Protein AF-A0A8X6L015-F1 (afdb_monomer_lite)

Organism: Trichonephila clavata (NCBI:txid2740835)

pLDDT: mean 86.31, std 12.32, range [32.81, 95.88]

Radius of gyration: 13.44 Å; chains: 1; bounding box: 29×34×30 Å

Structure (mmCIF, N/CA/C/O backbone):
data_AF-A0A8X6L015-F1
#
_entry.id   AF-A0A8X6L015-F1
#
loop_
_atom_site.group_PDB
_atom_site.id
_atom_site.type_symbol
_atom_site.label_atom_id
_atom_site.label_alt_id
_atom_site.label_comp_id
_atom_site.label_asym_id
_atom_site.label_entity_id
_atom_site.label_seq_id
_atom_site.pdbx_PDB_ins_code
_atom_site.Cartn_x
_atom_site.Cartn_y
_atom_site.Cartn_z
_atom_site.occupancy
_atom_site.B_iso_or_equiv
_atom_site.auth_seq_id
_atom_site.auth_comp_id
_atom_site.auth_asym_id
_atom_site.auth_atom_id
_atom_site.pdbx_PDB_model_num
ATOM 1 N N . MET A 1 1 ? -14.374 -16.212 -9.289 1.00 55.59 1 MET A N 1
ATOM 2 C CA . MET A 1 1 ? -13.109 -15.937 -10.017 1.00 55.59 1 MET A CA 1
ATOM 3 C C . MET A 1 1 ? -12.084 -17.005 -9.671 1.00 55.59 1 MET A C 1
ATOM 5 O O . MET A 1 1 ? -11.852 -17.232 -8.488 1.00 55.59 1 MET A O 1
ATOM 9 N N . SER A 1 2 ? -11.477 -17.649 -10.671 1.00 72.69 2 SER A N 1
ATOM 10 C CA . SER A 1 2 ? -10.391 -18.616 -10.455 1.00 72.69 2 SER A CA 1
ATOM 11 C C . SER A 1 2 ? -9.104 -17.920 -9.985 1.00 72.69 2 SER A C 1
ATOM 13 O O . SER A 1 2 ? -8.918 -16.716 -10.191 1.00 72.69 2 SER A O 1
ATOM 15 N N . ALA A 1 3 ? -8.198 -18.670 -9.349 1.00 70.69 3 ALA A N 1
ATOM 16 C CA . ALA A 1 3 ? -6.912 -18.144 -8.886 1.00 70.69 3 ALA A CA 1
ATOM 17 C C . ALA A 1 3 ? -6.068 -17.557 -10.036 1.00 70.69 3 ALA A C 1
ATOM 19 O O . ALA A 1 3 ? -5.516 -16.468 -9.881 1.00 70.69 3 ALA A O 1
ATOM 20 N N . GLY A 1 4 ? -6.067 -18.209 -11.205 1.00 75.69 4 GLY A N 1
ATOM 21 C CA . GLY A 1 4 ? -5.336 -17.743 -12.389 1.00 75.69 4 GLY A CA 1
ATOM 22 C C . GLY A 1 4 ? -5.832 -16.398 -12.929 1.00 75.69 4 GLY A C 1
ATOM 23 O O . GLY A 1 4 ? -5.031 -15.551 -13.316 1.00 75.69 4 GLY A O 1
ATOM 24 N N . HIS A 1 5 ? -7.143 -16.138 -12.873 1.00 78.38 5 HIS A N 1
ATOM 25 C CA . HIS A 1 5 ? -7.698 -14.863 -13.332 1.00 78.38 5 HIS A CA 1
ATOM 26 C C . HIS A 1 5 ? -7.313 -13.691 -12.409 1.00 78.38 5 HIS A C 1
ATOM 28 O O . HIS A 1 5 ? -6.997 -12.601 -12.884 1.00 78.38 5 HIS A O 1
ATOM 34 N N . ARG A 1 6 ? -7.265 -13.917 -11.086 1.00 75.06 6 ARG A N 1
ATOM 35 C CA . ARG A 1 6 ? -6.778 -12.906 -10.127 1.00 75.06 6 ARG A CA 1
ATOM 36 C C . ARG A 1 6 ? -5.310 -12.577 -10.347 1.00 75.06 6 ARG A C 1
ATOM 38 O O . ARG A 1 6 ? -4.941 -11.407 -10.301 1.00 75.06 6 ARG A O 1
ATOM 45 N N . GLU A 1 7 ? -4.487 -13.589 -10.602 1.00 80.81 7 GLU A N 1
ATOM 46 C CA . GLU A 1 7 ? -3.068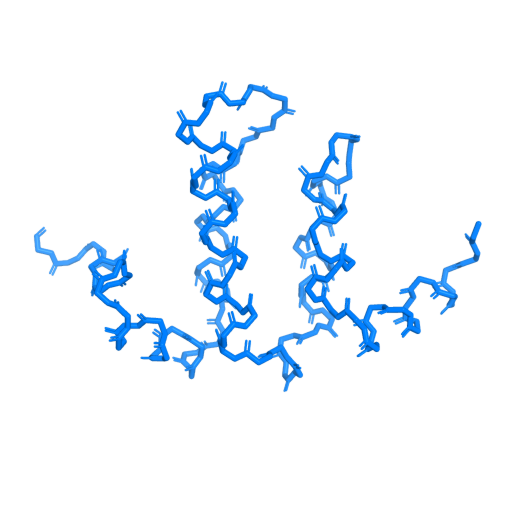 -13.364 -10.849 1.00 80.81 7 GLU A CA 1
ATOM 47 C C . GLU A 1 7 ? -2.853 -12.550 -12.126 1.00 80.81 7 GLU A C 1
ATOM 49 O O . GLU A 1 7 ? -2.120 -11.566 -12.090 1.00 80.81 7 GLU A O 1
ATOM 54 N N . ALA A 1 8 ? -3.551 -12.879 -13.218 1.00 85.00 8 ALA A N 1
ATOM 55 C CA . ALA A 1 8 ? -3.487 -12.123 -14.469 1.00 85.00 8 ALA A CA 1
ATOM 56 C C . ALA A 1 8 ? -3.888 -10.646 -14.287 1.00 85.00 8 ALA A C 1
ATOM 58 O O . ALA A 1 8 ? -3.188 -9.746 -14.759 1.00 85.00 8 ALA A O 1
ATOM 59 N N . LEU A 1 9 ? -4.971 -10.380 -13.547 1.00 86.06 9 LEU A N 1
ATOM 60 C CA . LEU A 1 9 ? -5.390 -9.014 -13.218 1.00 86.06 9 LEU A CA 1
ATOM 61 C C . LEU A 1 9 ? -4.365 -8.289 -12.347 1.00 86.06 9 LEU A C 1
ATOM 63 O O . LEU A 1 9 ? -4.115 -7.108 -12.570 1.00 86.06 9 LEU A O 1
ATOM 67 N N . LEU A 1 10 ? -3.745 -8.984 -11.392 1.00 84.44 10 LEU A N 1
ATOM 68 C CA . LEU A 1 10 ? -2.691 -8.425 -10.550 1.00 84.44 10 LEU A CA 1
ATOM 69 C C . LEU A 1 10 ? -1.456 -8.034 -11.380 1.00 84.44 10 LEU A C 1
ATOM 71 O O . LEU A 1 10 ? -0.840 -7.010 -11.093 1.00 84.44 10 LEU A O 1
ATOM 75 N N . LYS A 1 11 ? -1.123 -8.791 -12.439 1.00 83.06 11 LYS A N 1
ATOM 76 C CA . LYS A 1 11 ? -0.041 -8.419 -13.373 1.00 83.06 11 LYS A CA 1
ATOM 77 C C . LYS A 1 11 ? -0.406 -7.180 -14.193 1.00 83.06 11 LYS A C 1
ATOM 79 O O . LYS A 1 11 ? 0.434 -6.307 -14.375 1.00 83.06 11 LYS A O 1
ATOM 84 N N . ARG A 1 12 ? -1.649 -7.103 -14.683 1.00 87.44 12 ARG A N 1
ATOM 85 C CA . ARG A 1 12 ? -2.101 -6.048 -15.607 1.00 87.44 12 ARG A CA 1
ATOM 86 C C . ARG A 1 12 ? -2.465 -4.735 -14.909 1.00 87.44 12 ARG A C 1
ATOM 88 O O . ARG A 1 12 ? -2.250 -3.664 -15.464 1.00 87.44 12 ARG A O 1
ATOM 95 N N . PHE A 1 13 ? -3.022 -4.808 -13.702 1.00 90.00 13 PHE A N 1
ATOM 96 C CA . PHE A 1 13 ? -3.540 -3.662 -12.953 1.00 90.00 13 PHE A CA 1
ATOM 97 C C . PHE A 1 13 ? -3.160 -3.740 -11.463 1.00 90.00 13 PHE A C 1
ATOM 99 O O . PHE A 1 13 ? -4.049 -3.777 -10.605 1.00 90.00 13 PHE A O 1
ATOM 106 N N . PRO A 1 14 ? -1.856 -3.740 -11.125 1.00 91.56 14 PRO A N 1
ATOM 107 C CA . PRO A 1 14 ? -1.385 -4.031 -9.772 1.00 91.56 14 PRO A CA 1
ATOM 108 C C . PRO A 1 14 ? -1.997 -3.099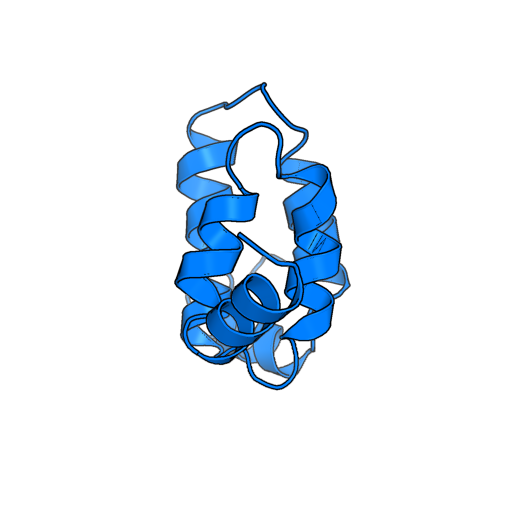 -8.725 1.00 91.56 14 PRO A C 1
ATOM 110 O O . PRO A 1 14 ? -2.542 -3.573 -7.737 1.00 91.56 14 PRO A O 1
ATOM 113 N N . LEU A 1 15 ? -2.020 -1.786 -8.974 1.00 92.75 15 LEU A N 1
ATOM 114 C CA . LEU A 1 15 ? -2.595 -0.810 -8.043 1.00 92.75 15 LEU A CA 1
ATOM 115 C C . LEU A 1 15 ? -4.086 -1.063 -7.766 1.00 92.75 15 LEU A C 1
ATOM 117 O O . LEU A 1 15 ? -4.507 -1.083 -6.611 1.00 92.75 15 LEU A O 1
ATOM 121 N N . LYS A 1 16 ? -4.886 -1.276 -8.822 1.00 91.94 16 LYS A N 1
ATOM 122 C CA . LYS A 1 16 ? -6.334 -1.502 -8.688 1.00 91.94 16 LYS A CA 1
ATOM 123 C C . LYS A 1 16 ? -6.606 -2.761 -7.874 1.00 91.94 16 LYS A C 1
ATOM 125 O O . LYS A 1 16 ? -7.424 -2.725 -6.963 1.00 91.94 16 LYS A O 1
ATOM 130 N N . VAL A 1 17 ? -5.891 -3.846 -8.170 1.00 92.88 17 VAL A N 1
ATOM 131 C CA . VAL A 1 17 ? -6.055 -5.116 -7.458 1.00 92.88 17 VAL A CA 1
ATOM 132 C C . VAL A 1 17 ? -5.579 -4.997 -6.010 1.00 92.88 17 VAL A C 1
ATOM 134 O O . VAL A 1 17 ? -6.320 -5.370 -5.105 1.00 92.88 17 VAL A O 1
ATOM 137 N N . LEU A 1 18 ? -4.408 -4.409 -5.754 1.00 95.12 18 LEU A N 1
ATOM 138 C CA . LEU A 1 18 ? -3.895 -4.200 -4.395 1.00 95.12 18 LEU A CA 1
ATOM 139 C C . LEU A 1 18 ? -4.839 -3.354 -3.534 1.00 95.12 18 LEU A C 1
ATOM 141 O O . LEU A 1 18 ? -5.034 -3.662 -2.361 1.00 95.12 18 LEU A O 1
ATOM 145 N N . ARG A 1 19 ? -5.507 -2.354 -4.118 1.00 94.62 19 ARG A N 1
ATOM 146 C CA . ARG A 1 19 ? -6.527 -1.570 -3.411 1.00 94.62 19 ARG A CA 1
ATOM 147 C C . ARG A 1 19 ? -7.706 -2.428 -2.942 1.00 94.62 19 ARG A C 1
ATOM 149 O O . ARG A 1 19 ? -8.213 -2.194 -1.851 1.00 94.62 19 ARG A O 1
ATOM 156 N N . THR A 1 20 ? -8.122 -3.437 -3.711 1.00 94.38 20 THR A N 1
ATOM 157 C CA . THR A 1 20 ? -9.204 -4.350 -3.283 1.00 94.38 20 THR A CA 1
ATOM 158 C C . THR A 1 20 ? -8.806 -5.219 -2.093 1.00 94.38 20 THR A C 1
ATOM 160 O O . THR A 1 20 ? -9.654 -5.552 -1.268 1.00 94.38 20 THR A O 1
ATOM 163 N N . TYR A 1 21 ? -7.514 -5.529 -1.951 1.00 95.12 21 TYR A N 1
ATOM 164 C CA . TYR A 1 21 ? -7.004 -6.236 -0.781 1.00 95.12 21 TYR A CA 1
ATOM 165 C C . TYR A 1 21 ? -7.024 -5.370 0.483 1.00 95.12 21 TYR A C 1
ATOM 167 O O . TYR A 1 21 ? -6.983 -5.924 1.566 1.00 95.12 21 TYR A O 1
ATOM 175 N N . LEU A 1 22 ? -7.149 -4.042 0.387 1.00 94.25 22 LEU A N 1
ATOM 176 C CA . LEU A 1 22 ? -7.306 -3.163 1.556 1.00 94.25 22 LEU A CA 1
ATOM 177 C C . LEU A 1 22 ? -8.751 -3.101 2.090 1.00 94.25 22 LEU A C 1
ATOM 179 O O . LEU A 1 22 ? -9.012 -2.367 3.042 1.00 94.25 22 LEU A O 1
ATOM 183 N N . LEU A 1 23 ? -9.691 -3.824 1.476 1.00 92.25 23 LEU A N 1
ATOM 184 C CA . LEU A 1 23 ? -11.085 -3.910 1.914 1.00 92.25 23 LEU A CA 1
ATOM 185 C C . LEU A 1 23 ? -11.304 -5.141 2.790 1.00 92.25 23 LEU A C 1
ATOM 187 O O . LEU A 1 23 ? -10.759 -6.207 2.496 1.00 92.25 23 LEU A O 1
ATOM 191 N N . TRP A 1 24 ? -12.152 -5.012 3.812 1.00 88.88 24 TRP A N 1
ATOM 192 C CA . TRP A 1 24 ? -12.539 -6.134 4.665 1.00 88.88 24 TRP A CA 1
ATOM 193 C C . TRP A 1 24 ? -13.207 -7.246 3.841 1.00 88.88 24 TRP A C 1
ATOM 195 O O . TRP A 1 24 ? -14.060 -6.929 3.008 1.00 88.88 24 TRP A O 1
ATOM 205 N N . PRO A 1 25 ? -12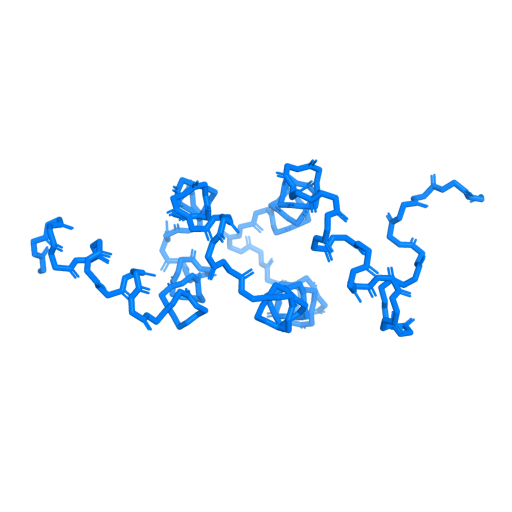.846 -8.538 4.010 1.00 93.31 25 PRO A N 1
ATOM 206 C CA . PRO A 1 25 ? -11.860 -9.128 4.933 1.00 93.31 25 PRO A CA 1
ATOM 207 C C . PRO A 1 25 ? -10.496 -9.482 4.303 1.00 93.31 25 PRO A C 1
ATOM 209 O O . PRO A 1 25 ? -9.778 -10.370 4.773 1.00 93.31 25 PRO A O 1
ATOM 212 N N . ASN A 1 26 ? -10.142 -8.854 3.185 1.00 93.75 26 ASN A N 1
ATOM 213 C CA . ASN A 1 26 ? -9.037 -9.290 2.333 1.00 93.75 26 ASN A CA 1
ATOM 214 C C . ASN A 1 26 ? -7.651 -8.792 2.780 1.00 93.75 26 ASN A C 1
ATOM 216 O O . ASN A 1 26 ? -6.648 -9.266 2.244 1.00 93.75 26 ASN A O 1
ATOM 220 N N . GLN A 1 27 ? -7.569 -7.903 3.775 1.00 94.94 27 GLN A N 1
ATOM 221 C CA . GLN A 1 27 ? -6.330 -7.239 4.216 1.00 94.94 27 GLN A CA 1
ATOM 222 C C . GLN A 1 27 ? -5.247 -8.220 4.645 1.00 94.94 27 GLN A C 1
ATOM 224 O O . GLN A 1 27 ? -4.067 -7.982 4.391 1.00 94.94 27 GLN A O 1
ATOM 229 N N . ARG A 1 28 ? -5.631 -9.368 5.213 1.00 93.81 28 ARG A N 1
ATOM 230 C CA . ARG A 1 28 ? -4.687 -10.431 5.589 1.00 93.81 28 ARG A CA 1
ATOM 231 C C . ARG A 1 28 ? -3.867 -10.975 4.412 1.00 93.81 28 ARG A C 1
ATOM 233 O O . ARG A 1 28 ? -2.760 -11.444 4.625 1.00 93.81 28 ARG A O 1
ATOM 240 N N . PHE A 1 29 ? -4.382 -10.879 3.185 1.00 94.75 29 PHE A N 1
ATOM 241 C CA . PHE A 1 29 ? -3.709 -11.345 1.967 1.00 94.75 29 PHE A CA 1
ATOM 242 C C . PHE A 1 29 ? -2.965 -10.230 1.223 1.00 94.75 29 PHE A C 1
ATOM 244 O O . PHE A 1 29 ? -2.357 -10.479 0.182 1.00 94.75 29 PHE A O 1
ATOM 251 N N . PHE A 1 30 ? -3.027 -8.991 1.719 1.00 95.44 30 PHE A N 1
ATOM 252 C CA . PHE A 1 30 ? -2.452 -7.837 1.038 1.00 95.44 30 PHE A CA 1
ATOM 253 C C . PHE A 1 30 ? -0.950 -8.013 0.799 1.00 95.44 30 PHE A C 1
ATOM 255 O O . PHE A 1 30 ? -0.496 -7.879 -0.335 1.00 95.44 30 PHE A O 1
ATOM 262 N N . MET A 1 31 ? -0.186 -8.382 1.831 1.00 95.88 31 MET A N 1
ATOM 263 C CA . MET A 1 31 ? 1.267 -8.544 1.701 1.00 95.88 31 MET A CA 1
ATOM 264 C C . MET A 1 31 ? 1.646 -9.667 0.728 1.00 95.88 31 MET A C 1
ATOM 266 O O . MET A 1 31 ? 2.585 -9.498 -0.046 1.00 95.88 31 MET A O 1
ATOM 270 N N . ASP A 1 32 ? 0.884 -10.762 0.687 1.00 95.00 32 ASP A N 1
ATOM 271 C CA . ASP A 1 32 ? 1.108 -11.847 -0.277 1.00 95.00 32 ASP A CA 1
ATOM 272 C C . ASP A 1 32 ? 0.883 -11.384 -1.719 1.00 95.00 32 ASP A C 1
ATOM 274 O O . ASP A 1 32 ? 1.598 -11.795 -2.633 1.00 95.00 32 ASP A O 1
ATOM 278 N N . ALA A 1 33 ? -0.109 -10.518 -1.941 1.00 94.00 33 ALA A N 1
ATOM 279 C CA . ALA A 1 33 ? -0.361 -9.931 -3.250 1.00 94.00 33 ALA A CA 1
ATOM 280 C C . ALA A 1 33 ? 0.737 -8.931 -3.641 1.00 94.00 33 ALA A C 1
ATOM 282 O O . ALA A 1 33 ? 1.197 -8.950 -4.784 1.00 94.00 33 ALA A O 1
ATOM 283 N N . VAL A 1 34 ? 1.191 -8.096 -2.701 1.00 94.69 34 VAL A N 1
ATOM 284 C CA . VAL A 1 34 ? 2.278 -7.133 -2.932 1.00 94.69 34 VAL A CA 1
ATOM 285 C C . VAL A 1 34 ? 3.584 -7.852 -3.281 1.00 94.69 34 VAL A C 1
ATOM 287 O O . VAL A 1 34 ? 4.236 -7.488 -4.258 1.00 94.69 34 VAL A O 1
ATOM 290 N N . ASN A 1 35 ? 3.922 -8.927 -2.562 1.00 93.50 35 ASN A N 1
ATOM 291 C CA . ASN A 1 35 ? 5.136 -9.712 -2.805 1.00 93.50 35 ASN A CA 1
ATOM 292 C C . ASN A 1 35 ? 5.230 -10.257 -4.237 1.00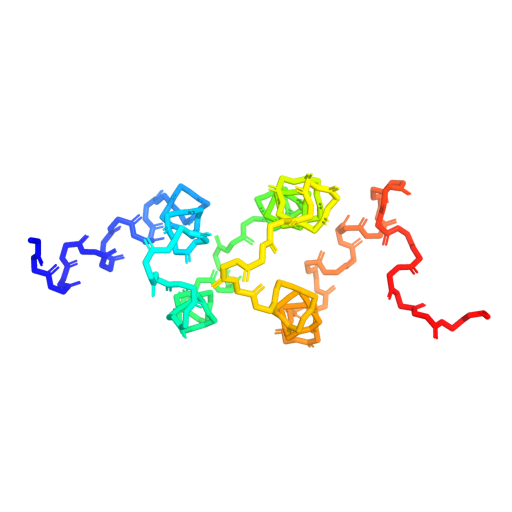 93.50 35 ASN A C 1
ATOM 294 O O . ASN A 1 35 ? 6.322 -10.428 -4.765 1.00 93.50 35 ASN A O 1
ATOM 298 N N . LYS A 1 36 ? 4.090 -10.486 -4.896 1.00 92.56 36 LYS A N 1
ATOM 299 C CA . LYS A 1 36 ? 4.030 -10.964 -6.285 1.00 92.56 36 LYS A CA 1
ATOM 300 C C . LYS A 1 36 ? 4.231 -9.861 -7.320 1.00 92.56 36 LYS A C 1
ATOM 302 O O . LYS A 1 36 ? 4.219 -10.156 -8.515 1.00 92.56 36 LYS A O 1
ATOM 307 N N . VAL A 1 37 ? 4.275 -8.592 -6.922 1.00 93.06 37 VAL A N 1
ATOM 308 C CA . VAL A 1 37 ? 4.302 -7.462 -7.861 1.00 93.06 37 VAL A CA 1
ATOM 309 C C . VAL A 1 37 ? 5.424 -6.468 -7.609 1.00 93.06 37 VAL A C 1
ATOM 311 O O . VAL A 1 37 ? 5.495 -5.520 -8.382 1.00 93.06 37 VAL A O 1
ATOM 314 N N . TRP A 1 38 ? 6.278 -6.659 -6.599 1.00 92.00 38 TRP A N 1
ATOM 315 C CA . TRP A 1 38 ? 7.331 -5.698 -6.250 1.00 92.00 38 TRP A CA 1
ATOM 316 C C . TRP A 1 38 ? 8.129 -5.212 -7.461 1.00 92.00 38 TRP A C 1
ATOM 318 O O . TRP A 1 38 ? 8.152 -4.012 -7.720 1.00 92.00 38 TRP A O 1
ATOM 328 N N . ASP A 1 39 ? 8.662 -6.138 -8.257 1.00 87.62 39 ASP A N 1
ATOM 329 C CA . ASP A 1 39 ? 9.550 -5.834 -9.392 1.00 87.62 39 ASP A CA 1
ATOM 330 C C . ASP A 1 39 ? 8.866 -5.097 -10.549 1.00 87.62 39 ASP A C 1
ATOM 332 O O . ASP A 1 39 ? 9.518 -4.546 -11.431 1.00 87.62 39 ASP A O 1
ATOM 336 N N . ARG A 1 40 ? 7.533 -5.095 -10.570 1.00 87.50 40 ARG A N 1
ATOM 337 C CA . ARG A 1 40 ? 6.723 -4.481 -11.628 1.00 87.50 40 ARG A CA 1
ATOM 338 C C . ARG A 1 40 ? 5.827 -3.365 -11.120 1.00 87.50 40 ARG A C 1
ATOM 340 O O . ARG A 1 40 ? 5.019 -2.859 -11.894 1.00 87.50 40 ARG A O 1
ATOM 347 N N . LEU A 1 41 ? 5.885 -3.040 -9.830 1.00 90.62 41 LEU A N 1
ATOM 348 C CA . LEU A 1 41 ? 5.061 -2.003 -9.235 1.00 90.62 41 LEU A CA 1
ATOM 349 C C . LEU A 1 41 ? 5.743 -0.654 -9.486 1.00 90.62 41 LEU A C 1
ATOM 351 O O . LEU A 1 41 ? 6.791 -0.390 -8.903 1.00 90.62 41 LEU A O 1
ATOM 355 N N . PRO A 1 42 ? 5.166 0.230 -10.316 1.00 90.06 42 PRO A N 1
ATOM 356 C CA . PRO A 1 42 ? 5.760 1.536 -10.557 1.00 90.06 42 PRO A CA 1
ATOM 357 C C . PRO A 1 42 ? 5.825 2.364 -9.269 1.00 90.06 42 PRO A C 1
ATOM 359 O O . PRO A 1 42 ? 4.909 2.312 -8.443 1.00 90.06 42 PRO A O 1
ATOM 362 N N . GLY A 1 43 ? 6.864 3.188 -9.115 1.00 89.62 43 GLY A N 1
ATOM 363 C CA . GLY A 1 43 ? 7.046 4.012 -7.915 1.00 89.62 43 GLY A CA 1
ATOM 364 C C . GLY A 1 43 ? 5.872 4.950 -7.614 1.00 89.62 43 GLY A C 1
ATOM 365 O O . GLY A 1 43 ? 5.484 5.093 -6.458 1.00 89.62 43 GLY A O 1
ATOM 366 N N . ASN A 1 44 ? 5.227 5.517 -8.638 1.00 88.81 44 ASN A N 1
ATOM 367 C CA . ASN A 1 44 ? 4.016 6.331 -8.469 1.00 88.81 44 ASN A CA 1
ATOM 368 C C . ASN A 1 44 ? 2.816 5.505 -7.967 1.00 88.81 44 ASN A C 1
ATOM 370 O O . ASN A 1 44 ? 2.018 5.999 -7.174 1.00 88.81 44 ASN A O 1
ATOM 374 N N . HIS A 1 45 ? 2.686 4.241 -8.383 1.00 92.25 45 HIS A N 1
ATOM 375 C CA . HIS A 1 45 ? 1.657 3.345 -7.848 1.00 92.25 45 HIS A CA 1
ATOM 376 C C . HIS A 1 45 ? 1.951 2.958 -6.397 1.00 92.25 45 HIS A C 1
ATOM 378 O O . HIS A 1 45 ? 1.026 2.895 -5.591 1.00 92.25 45 HIS A O 1
ATOM 384 N N . PHE A 1 46 ? 3.220 2.735 -6.051 1.00 93.19 46 PHE A N 1
ATOM 385 C CA . PHE A 1 46 ? 3.624 2.491 -4.670 1.00 93.19 46 PHE A CA 1
ATOM 386 C C . PHE A 1 46 ? 3.328 3.702 -3.769 1.00 93.19 46 PHE A C 1
ATOM 388 O O . PHE A 1 46 ? 2.660 3.549 -2.749 1.00 93.19 46 PHE A O 1
ATOM 395 N N . ALA A 1 47 ? 3.706 4.913 -4.189 1.00 90.69 47 ALA A N 1
ATOM 396 C CA . ALA A 1 47 ? 3.369 6.152 -3.486 1.00 90.69 47 ALA A CA 1
ATOM 397 C C . ALA A 1 47 ? 1.846 6.327 -3.315 1.00 90.69 47 ALA A C 1
ATOM 399 O O . ALA A 1 47 ? 1.368 6.662 -2.230 1.00 90.69 47 ALA A O 1
ATOM 400 N N . CYS A 1 48 ? 1.067 6.016 -4.357 1.00 91.62 48 CYS A N 1
ATOM 401 C CA . CYS A 1 48 ? -0.394 6.035 -4.293 1.00 91.62 48 CYS A CA 1
ATOM 402 C C . CYS A 1 48 ? -0.948 5.035 -3.261 1.00 91.62 48 CYS A C 1
ATOM 404 O O . CYS A 1 48 ? -1.861 5.377 -2.512 1.00 91.62 48 CYS A O 1
ATOM 406 N N . LEU A 1 49 ? -0.381 3.826 -3.163 1.00 94.19 49 LEU A N 1
ATOM 407 C CA . LEU A 1 49 ? -0.771 2.845 -2.141 1.00 94.19 49 LEU A CA 1
ATOM 408 C C . LEU A 1 49 ? -0.500 3.348 -0.724 1.00 94.19 49 LEU A C 1
ATOM 410 O O . LEU A 1 49 ? -1.372 3.210 0.133 1.00 94.19 49 LEU A O 1
ATOM 414 N N . LEU A 1 50 ? 0.668 3.951 -0.482 1.00 93.81 50 LEU A N 1
ATOM 415 C CA . LEU A 1 50 ? 0.989 4.544 0.818 1.00 93.81 50 LEU A CA 1
ATOM 416 C C . LEU A 1 50 ? -0.019 5.635 1.183 1.00 93.81 50 LEU A C 1
ATOM 418 O O . LEU A 1 50 ? -0.570 5.613 2.281 1.00 93.81 50 LEU A O 1
ATOM 422 N N . HIS A 1 51 ? -0.327 6.531 0.241 1.00 91.94 51 HIS A N 1
ATOM 423 C CA . HIS A 1 51 ? -1.323 7.581 0.443 1.00 91.94 51 HIS A CA 1
ATOM 424 C C . HIS A 1 51 ? -2.714 7.007 0.753 1.00 91.94 51 HIS A C 1
ATOM 426 O O . HIS A 1 51 ? -3.392 7.495 1.650 1.00 91.94 51 HIS A O 1
ATOM 432 N N . ILE A 1 52 ? -3.144 5.950 0.057 1.00 93.00 52 ILE A N 1
ATOM 433 C CA . ILE A 1 52 ? -4.428 5.288 0.337 1.00 93.00 52 ILE A CA 1
ATOM 434 C C . ILE A 1 52 ? -4.445 4.724 1.762 1.00 93.00 52 ILE A C 1
ATOM 436 O O . ILE A 1 52 ? -5.406 4.951 2.490 1.00 93.00 52 ILE A O 1
ATOM 440 N N . ILE A 1 53 ? -3.398 4.012 2.182 1.00 94.44 53 ILE A N 1
ATOM 441 C CA . ILE A 1 53 ? -3.350 3.412 3.523 1.00 94.44 53 ILE A CA 1
ATOM 442 C C . ILE A 1 53 ? -3.325 4.501 4.605 1.00 94.44 53 ILE A C 1
ATOM 444 O O . ILE A 1 53 ? -4.057 4.409 5.587 1.00 94.44 53 ILE A O 1
ATOM 448 N N . ILE A 1 54 ? -2.524 5.551 4.426 1.00 92.56 54 ILE A N 1
ATOM 449 C CA . ILE A 1 54 ? -2.412 6.636 5.406 1.00 92.56 54 ILE A CA 1
ATOM 450 C C . ILE A 1 54 ? -3.713 7.436 5.460 1.00 92.56 54 ILE A C 1
ATOM 452 O O . ILE A 1 54 ? -4.350 7.491 6.507 1.00 92.56 54 ILE A O 1
ATOM 456 N N . CYS A 1 55 ? -4.142 8.012 4.339 1.00 92.00 55 CYS A N 1
ATOM 457 C CA . CYS A 1 55 ? -5.238 8.975 4.323 1.00 92.00 55 CYS A CA 1
ATOM 458 C C . CYS A 1 55 ? -6.609 8.304 4.446 1.00 92.00 55 CYS A C 1
ATOM 460 O O . CYS A 1 55 ? -7.440 8.780 5.205 1.00 92.00 55 CYS A O 1
ATOM 462 N N . GLN A 1 56 ? -6.844 7.188 3.745 1.00 92.06 56 GLN A N 1
ATOM 463 C CA . GLN A 1 56 ? -8.180 6.572 3.678 1.00 92.06 56 GLN A CA 1
ATOM 464 C C . GLN A 1 56 ? -8.406 5.480 4.722 1.00 92.06 56 GLN A C 1
ATOM 466 O O . GLN A 1 56 ? -9.533 5.037 4.891 1.00 92.06 56 GLN A O 1
ATOM 471 N N . LYS A 1 57 ? -7.354 4.964 5.371 1.00 92.31 57 LYS A N 1
ATOM 472 C CA . LYS A 1 57 ? -7.502 3.888 6.367 1.00 92.31 57 LYS A CA 1
AT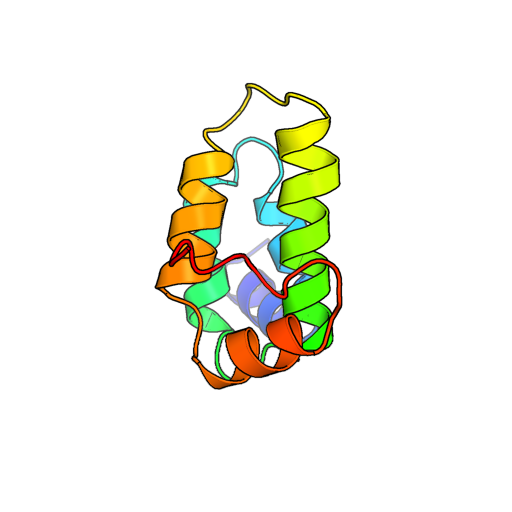OM 473 C C . LYS A 1 57 ? -7.076 4.323 7.759 1.00 92.31 57 LYS A C 1
ATOM 475 O O . LYS A 1 57 ? -7.842 4.152 8.701 1.00 92.31 57 LYS A O 1
ATOM 480 N N . ILE A 1 58 ? -5.886 4.904 7.897 1.00 91.75 58 ILE A N 1
ATOM 481 C CA . ILE A 1 58 ? -5.358 5.299 9.210 1.00 91.75 58 ILE A CA 1
ATOM 482 C C . ILE A 1 58 ? -5.983 6.615 9.686 1.00 91.75 58 ILE A C 1
ATOM 484 O O . ILE A 1 58 ? -6.537 6.652 10.780 1.00 91.75 58 ILE A O 1
ATOM 488 N N . VAL A 1 59 ? -5.918 7.680 8.881 1.00 90.31 59 VAL A N 1
ATOM 489 C CA . VAL A 1 59 ? -6.429 9.013 9.254 1.00 90.31 59 VAL A CA 1
ATOM 490 C C . VAL A 1 59 ? -7.948 9.005 9.418 1.00 90.31 59 VAL A C 1
ATOM 492 O O . VAL A 1 59 ? -8.461 9.605 10.354 1.00 90.31 59 VAL A O 1
ATOM 495 N N . GLU A 1 60 ? -8.664 8.258 8.578 1.00 90.06 60 GLU A N 1
ATOM 496 C CA . GLU A 1 60 ? -10.107 8.021 8.732 1.00 90.06 60 GLU A CA 1
ATOM 497 C C . GLU A 1 60 ? -10.460 7.068 9.898 1.00 90.06 60 GLU A C 1
ATOM 499 O O . GLU A 1 60 ? -11.625 6.726 10.084 1.00 90.06 60 GLU A O 1
ATOM 504 N N . LEU A 1 61 ? -9.476 6.635 10.698 1.00 89.31 61 LEU A N 1
ATOM 505 C CA . LEU A 1 61 ? -9.649 5.831 11.914 1.00 89.31 61 LEU A CA 1
ATOM 506 C C . LEU A 1 61 ? -10.401 4.506 11.696 1.00 89.31 61 LEU A C 1
ATOM 508 O O . LEU A 1 61 ? -11.155 4.061 12.567 1.00 89.31 61 LEU A O 1
ATOM 512 N N . TRP A 1 62 ? -10.179 3.837 10.560 1.00 88.81 62 TRP A N 1
ATOM 513 C CA . TRP A 1 62 ? -10.780 2.529 10.297 1.00 88.81 62 TRP A CA 1
ATOM 514 C C . TRP A 1 62 ? -10.246 1.486 11.288 1.00 88.81 62 TRP A C 1
ATOM 516 O O . TRP A 1 62 ? -9.036 1.291 11.418 1.00 88.81 62 TRP A O 1
ATOM 526 N N . LYS A 1 63 ? -11.161 0.792 11.976 1.00 89.00 63 LYS A N 1
ATOM 527 C CA . LYS A 1 63 ? -10.845 -0.198 13.026 1.00 89.00 63 LYS A CA 1
ATOM 528 C C . LYS A 1 63 ? -11.038 -1.655 12.591 1.00 89.00 63 LYS A C 1
ATOM 530 O O . LYS A 1 63 ? -10.878 -2.554 13.407 1.00 89.00 63 LYS A O 1
ATOM 535 N N . ASP A 1 64 ? -11.379 -1.897 11.326 1.00 90.62 64 ASP A N 1
ATOM 536 C CA . ASP A 1 64 ? -11.600 -3.243 10.775 1.00 90.62 64 ASP A CA 1
ATOM 537 C C . ASP A 1 64 ? -10.294 -4.031 10.560 1.00 90.62 64 ASP A C 1
ATOM 539 O O . ASP A 1 64 ? -10.325 -5.245 10.369 1.00 90.62 64 ASP A O 1
ATOM 543 N N . PHE A 1 65 ? -9.136 -3.365 10.608 1.00 93.50 65 PHE A N 1
ATOM 544 C CA . PHE A 1 65 ? -7.829 -4.000 10.483 1.00 93.50 65 PHE A CA 1
ATOM 545 C C . PHE A 1 65 ? -6.711 -3.168 11.133 1.00 93.50 65 PHE A C 1
ATOM 547 O O . PHE A 1 65 ? -6.818 -1.953 11.290 1.00 93.50 65 PHE A O 1
ATOM 554 N N . HIS A 1 66 ? -5.577 -3.798 11.454 1.00 93.44 66 HIS A N 1
ATOM 555 C CA . HIS A 1 66 ? -4.393 -3.106 11.981 1.00 93.44 66 HIS A CA 1
ATOM 556 C C . HIS A 1 66 ? -3.576 -2.419 10.867 1.00 93.44 66 HIS A C 1
ATOM 558 O O . HIS A 1 66 ? -2.453 -2.828 10.559 1.00 93.44 66 HIS A O 1
ATOM 564 N N . TYR A 1 67 ? -4.117 -1.359 10.256 1.00 93.88 67 TYR A N 1
ATOM 565 C CA . TYR A 1 67 ? -3.485 -0.693 9.105 1.00 93.88 67 TYR A CA 1
ATOM 566 C C . TYR A 1 67 ? -2.117 -0.075 9.395 1.00 93.88 67 TYR A C 1
ATOM 568 O O . TYR A 1 67 ? -1.266 -0.079 8.513 1.00 93.88 67 TYR A O 1
ATOM 576 N N . VAL A 1 68 ? -1.861 0.389 10.621 1.00 93.31 68 VAL A N 1
ATOM 577 C CA . VAL A 1 68 ? -0.528 0.882 11.017 1.00 93.31 68 VAL A CA 1
ATOM 578 C C . VAL A 1 68 ? 0.518 -0.235 10.906 1.00 93.31 68 VAL A C 1
ATOM 580 O O . VAL A 1 68 ? 1.590 -0.038 10.334 1.00 93.31 68 VAL A O 1
ATOM 583 N N . ASN A 1 69 ? 0.187 -1.446 11.369 1.00 94.25 69 ASN A N 1
ATOM 584 C CA . ASN A 1 69 ? 1.073 -2.607 11.252 1.00 94.25 69 ASN A CA 1
ATOM 585 C C . ASN A 1 69 ? 1.234 -3.062 9.798 1.00 94.25 69 ASN A C 1
ATOM 587 O O . ASN A 1 69 ? 2.319 -3.502 9.418 1.00 94.25 69 ASN A O 1
ATOM 591 N N . LEU A 1 70 ? 0.177 -2.964 8.989 1.00 95.31 70 LEU A N 1
ATOM 592 C CA . LEU A 1 70 ? 0.234 -3.258 7.557 1.00 95.31 70 LEU A CA 1
ATOM 593 C C . LEU A 1 70 ? 1.137 -2.266 6.817 1.00 95.31 70 LEU A C 1
ATOM 595 O O . LEU A 1 70 ? 1.996 -2.689 6.049 1.00 95.31 70 LEU A O 1
ATOM 599 N N . LEU A 1 71 ? 0.998 -0.968 7.096 1.00 95.06 71 LEU A N 1
ATOM 600 C CA . LEU A 1 71 ? 1.840 0.084 6.530 1.00 95.06 71 LEU A CA 1
ATOM 601 C C . LEU A 1 71 ? 3.310 -0.126 6.898 1.00 95.06 71 LEU A C 1
ATOM 603 O O . LEU A 1 71 ? 4.171 -0.080 6.024 1.00 95.06 71 LEU A O 1
ATOM 607 N N . ARG A 1 72 ? 3.598 -0.419 8.172 1.00 93.88 72 ARG A N 1
ATOM 608 C CA . ARG A 1 72 ? 4.963 -0.694 8.639 1.00 93.88 72 ARG A CA 1
ATOM 609 C C . ARG A 1 72 ? 5.576 -1.895 7.921 1.00 93.88 72 ARG A C 1
ATOM 611 O O . ARG A 1 72 ? 6.724 -1.830 7.494 1.00 93.88 72 ARG A O 1
ATOM 618 N N . GLN A 1 73 ? 4.815 -2.978 7.757 1.00 95.25 73 GLN A N 1
ATOM 619 C CA . GLN A 1 73 ? 5.271 -4.157 7.016 1.00 95.25 73 GLN A CA 1
ATOM 620 C C . GLN A 1 73 ? 5.508 -3.851 5.537 1.00 95.25 73 GLN A C 1
ATOM 622 O O . GLN A 1 73 ? 6.523 -4.273 4.985 1.00 95.25 73 GLN A O 1
ATOM 627 N N . LEU A 1 74 ? 4.592 -3.106 4.912 1.00 95.00 74 LEU A N 1
ATOM 628 C CA . LEU A 1 74 ? 4.700 -2.689 3.520 1.00 95.00 74 LEU A C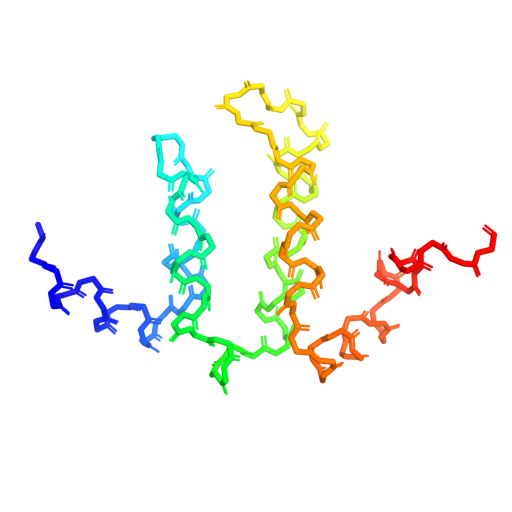A 1
ATOM 629 C C . LEU A 1 74 ? 5.951 -1.836 3.291 1.00 95.00 74 LEU A C 1
ATOM 631 O O . LEU A 1 74 ? 6.691 -2.097 2.349 1.00 95.00 74 LEU A O 1
ATOM 635 N N . TRP A 1 75 ? 6.197 -0.848 4.153 1.00 93.75 75 TRP A N 1
ATOM 636 C CA . TRP A 1 75 ? 7.377 0.009 4.066 1.00 93.75 75 TRP A CA 1
ATOM 637 C C . TRP A 1 75 ? 8.667 -0.770 4.315 1.00 93.75 75 TRP A C 1
ATOM 639 O O . TRP A 1 75 ? 9.604 -0.675 3.533 1.00 93.75 75 TRP A O 1
ATOM 649 N N . HIS A 1 76 ? 8.725 -1.587 5.369 1.00 93.69 76 HIS A N 1
ATOM 650 C CA . HIS A 1 76 ? 9.942 -2.324 5.707 1.00 93.69 76 HIS A CA 1
ATOM 651 C C . HIS A 1 76 ? 10.359 -3.297 4.595 1.00 93.69 76 HIS A C 1
ATOM 653 O O . HIS A 1 76 ? 11.537 -3.371 4.252 1.00 93.69 76 HIS A O 1
ATOM 659 N N . ARG A 1 77 ? 9.387 -3.998 3.995 1.00 94.12 77 ARG A N 1
ATOM 660 C CA . ARG A 1 77 ? 9.627 -4.979 2.926 1.00 94.12 77 ARG A CA 1
ATOM 661 C C . ARG A 1 77 ? 9.704 -4.374 1.524 1.00 94.12 77 ARG A C 1
ATOM 663 O O . ARG A 1 77 ? 9.920 -5.128 0.578 1.00 94.12 77 ARG A O 1
ATOM 670 N N . SER A 1 78 ? 9.497 -3.066 1.357 1.00 93.56 78 SER A N 1
ATOM 671 C CA . SER A 1 78 ? 9.557 -2.474 0.024 1.00 93.56 78 SER A CA 1
ATOM 672 C C . SER A 1 78 ? 11.001 -2.404 -0.488 1.00 93.56 78 SER A C 1
ATOM 674 O O . SER A 1 78 ? 11.918 -2.093 0.280 1.00 93.56 78 SER A O 1
ATOM 676 N N . PRO A 1 79 ? 11.218 -2.666 -1.788 1.00 93.44 79 PRO A N 1
ATOM 677 C CA . PRO A 1 79 ? 12.496 -2.423 -2.438 1.00 93.44 79 PRO A CA 1
ATOM 678 C C . PRO A 1 79 ? 12.978 -0.976 -2.274 1.00 93.44 79 PRO A C 1
ATOM 680 O O . PRO A 1 79 ? 12.198 -0.025 -2.390 1.00 93.44 79 PRO A O 1
ATOM 683 N N . ASP A 1 80 ? 14.285 -0.791 -2.094 1.00 91.25 80 ASP A N 1
ATOM 684 C CA . ASP A 1 80 ? 14.869 0.529 -1.813 1.00 91.25 80 ASP A CA 1
ATOM 685 C C . ASP A 1 80 ? 14.680 1.540 -2.947 1.00 91.25 80 ASP A C 1
ATOM 687 O O . ASP A 1 80 ? 14.555 2.745 -2.700 1.00 91.25 80 ASP A O 1
ATOM 691 N N . HIS A 1 81 ? 14.587 1.070 -4.193 1.00 88.06 81 HIS A N 1
ATOM 692 C CA . HIS A 1 81 ? 14.291 1.940 -5.328 1.00 88.06 81 HIS A CA 1
ATOM 693 C C . HIS A 1 81 ? 12.899 2.586 -5.200 1.00 88.06 81 HIS A C 1
ATOM 695 O O . HIS A 1 81 ? 12.743 3.766 -5.516 1.00 88.06 81 HIS A O 1
ATOM 701 N N . LEU A 1 82 ? 11.903 1.871 -4.658 1.00 89.69 82 LEU A N 1
ATOM 702 C CA . LEU A 1 82 ? 10.566 2.419 -4.415 1.00 89.69 82 LEU A CA 1
ATOM 703 C C . LEU A 1 82 ? 10.577 3.433 -3.269 1.00 89.69 82 LEU A C 1
ATOM 705 O O . LEU A 1 82 ? 9.994 4.510 -3.403 1.00 89.69 82 LEU A O 1
ATOM 709 N N . LYS A 1 83 ? 11.298 3.142 -2.177 1.00 86.94 83 LYS A N 1
ATOM 710 C CA . LYS A 1 83 ? 11.488 4.092 -1.065 1.00 86.94 83 LYS A CA 1
ATOM 711 C C . LYS A 1 83 ? 12.153 5.378 -1.547 1.00 86.94 83 LYS A C 1
ATOM 713 O O . LYS A 1 83 ? 11.715 6.468 -1.198 1.00 86.94 83 LYS A O 1
ATOM 718 N N . THR A 1 84 ? 13.172 5.262 -2.397 1.00 85.62 84 THR A N 1
ATOM 719 C CA . THR A 1 84 ? 13.896 6.409 -2.963 1.00 85.62 84 THR A CA 1
ATOM 720 C C . THR A 1 84 ? 12.985 7.301 -3.800 1.00 85.62 84 THR A C 1
ATOM 722 O O . THR A 1 84 ? 13.052 8.524 -3.683 1.00 85.62 84 THR A O 1
ATOM 725 N N . ILE A 1 85 ? 12.095 6.709 -4.604 1.00 82.06 85 ILE A N 1
ATOM 726 C CA . ILE A 1 85 ? 11.089 7.463 -5.362 1.00 82.06 85 ILE A CA 1
ATOM 727 C C . ILE A 1 85 ? 10.136 8.185 -4.405 1.00 82.06 85 ILE A C 1
ATOM 729 O O . ILE A 1 85 ? 9.893 9.376 -4.583 1.00 82.06 85 ILE A O 1
ATOM 733 N N . CYS A 1 86 ? 9.655 7.508 -3.360 1.00 79.75 86 CYS A N 1
ATOM 734 C CA . CYS A 1 86 ? 8.793 8.131 -2.358 1.00 79.75 86 CYS A CA 1
ATOM 735 C C . CYS A 1 86 ? 9.489 9.274 -1.613 1.00 79.75 86 CYS A C 1
ATOM 737 O O . CYS A 1 86 ? 8.873 10.307 -1.424 1.00 79.75 86 CYS A O 1
ATOM 739 N N . ARG A 1 87 ? 10.775 9.173 -1.265 1.00 76.88 87 ARG A N 1
ATOM 740 C CA . ARG A 1 87 ? 11.501 10.266 -0.584 1.00 76.88 87 ARG A CA 1
ATOM 741 C C . ARG A 1 87 ? 11.605 11.551 -1.418 1.00 76.88 87 ARG A C 1
ATOM 743 O O . ARG A 1 87 ? 11.780 12.633 -0.855 1.00 76.88 87 ARG A O 1
ATOM 750 N N . ARG A 1 88 ? 11.486 11.457 -2.750 1.00 72.62 88 ARG A N 1
ATOM 751 C CA . ARG A 1 88 ? 11.382 12.637 -3.631 1.00 72.62 88 ARG A CA 1
ATOM 752 C C . ARG A 1 88 ? 10.034 13.344 -3.480 1.00 72.62 88 ARG A C 1
ATOM 754 O O . ARG A 1 88 ? 9.953 14.548 -3.709 1.00 72.62 88 ARG A O 1
ATOM 761 N N . ASP A 1 89 ? 9.003 12.622 -3.054 1.00 69.12 89 ASP A N 1
ATOM 762 C CA . ASP A 1 89 ? 7.715 13.185 -2.677 1.00 69.12 89 ASP A CA 1
ATOM 763 C C . ASP A 1 89 ? 7.788 13.769 -1.255 1.00 69.12 89 ASP A C 1
ATOM 765 O O . ASP A 1 89 ? 8.147 13.106 -0.278 1.00 69.12 89 ASP A O 1
ATOM 769 N N . ARG A 1 90 ? 7.421 15.048 -1.135 1.00 67.38 90 ARG A N 1
ATOM 770 C CA . ARG A 1 90 ? 7.387 15.802 0.127 1.00 67.38 90 ARG A CA 1
ATOM 771 C C . ARG A 1 90 ? 6.579 15.111 1.230 1.00 67.38 90 ARG A C 1
ATOM 773 O O . ARG A 1 90 ? 6.907 15.298 2.396 1.00 67.38 90 ARG A O 1
ATOM 780 N N . HIS A 1 91 ? 5.566 14.316 0.885 1.00 66.00 91 HIS A N 1
ATOM 781 C CA . HIS A 1 91 ? 4.706 13.635 1.859 1.00 66.00 91 HIS A CA 1
ATOM 782 C C . HIS A 1 91 ? 5.391 12.446 2.545 1.00 66.00 91 HIS A C 1
ATOM 784 O O . HIS A 1 91 ? 4.945 12.003 3.599 1.00 66.00 91 HIS A O 1
ATOM 790 N N . PHE A 1 92 ? 6.475 11.928 1.962 1.00 66.88 92 PHE A N 1
ATOM 791 C CA . PHE A 1 92 ? 7.100 10.668 2.368 1.00 66.88 92 PHE A CA 1
ATOM 792 C C . PHE A 1 92 ? 8.581 10.812 2.739 1.00 66.88 92 PHE A C 1
ATOM 794 O O . PHE A 1 92 ? 9.253 9.819 3.016 1.00 66.88 92 PHE A O 1
ATOM 801 N N . ARG A 1 93 ? 9.094 12.047 2.774 1.00 64.44 93 ARG A N 1
ATOM 802 C CA . ARG A 1 93 ? 10.510 12.359 3.013 1.00 64.44 93 ARG A CA 1
ATOM 803 C C . ARG A 1 93 ? 11.050 11.832 4.352 1.00 64.44 93 ARG A C 1
ATOM 805 O O . ARG A 1 93 ? 12.226 11.500 4.414 1.00 64.44 93 ARG A O 1
ATOM 812 N N . ASN A 1 94 ? 10.194 11.694 5.369 1.00 64.69 94 ASN A N 1
ATOM 813 C CA . ASN A 1 94 ? 10.588 11.393 6.753 1.00 64.69 94 ASN A CA 1
ATOM 814 C C . ASN A 1 94 ? 9.995 10.074 7.297 1.00 64.69 94 ASN A C 1
ATOM 816 O O . ASN A 1 94 ? 9.816 9.940 8.503 1.00 64.69 94 ASN A O 1
ATOM 820 N N . ILE A 1 95 ? 9.620 9.112 6.440 1.00 66.12 95 ILE A N 1
ATOM 821 C CA . ILE A 1 95 ? 9.027 7.843 6.922 1.00 66.12 95 ILE A CA 1
ATOM 822 C C . ILE A 1 95 ? 10.057 6.970 7.666 1.00 66.12 95 ILE A C 1
ATOM 824 O O . ILE A 1 95 ? 9.691 6.183 8.539 1.00 66.12 95 ILE A O 1
ATOM 828 N N . ASP A 1 96 ? 11.345 7.129 7.371 1.00 58.50 96 ASP A N 1
ATOM 829 C CA . ASP A 1 96 ? 12.415 6.483 8.125 1.00 58.50 96 ASP A CA 1
ATOM 830 C C . ASP A 1 96 ? 12.688 7.319 9.379 1.00 58.50 96 ASP A C 1
ATOM 832 O O . ASP A 1 96 ? 13.387 8.326 9.311 1.00 58.50 96 ASP A O 1
ATOM 836 N N . GLY A 1 97 ? 12.076 6.950 10.506 1.00 53.12 97 GLY A N 1
ATOM 837 C CA . GLY A 1 97 ? 12.241 7.624 11.797 1.00 53.12 97 GLY A CA 1
ATOM 838 C C . GLY A 1 97 ? 13.678 7.572 12.323 1.00 53.12 97 GLY A C 1
ATOM 839 O O . GLY A 1 97 ? 13.979 6.781 13.210 1.00 53.12 97 GLY A O 1
ATOM 840 N N . ASN A 1 98 ? 14.547 8.417 11.772 1.00 32.81 98 ASN A N 1
ATOM 841 C CA . ASN A 1 98 ? 15.862 8.744 12.303 1.00 32.81 98 ASN A CA 1
ATOM 842 C C . ASN A 1 98 ? 16.057 10.271 12.280 1.00 32.81 98 ASN A C 1
ATOM 844 O O . ASN A 1 98 ? 16.864 10.805 11.522 1.00 32.81 98 ASN A O 1
ATOM 848 N N . THR A 1 99 ? 15.247 10.951 13.094 1.00 37.50 99 THR A N 1
ATOM 849 C CA . THR A 1 99 ? 15.628 12.145 13.868 1.00 37.50 99 THR A CA 1
ATOM 850 C C . THR A 1 99 ? 14.876 12.112 15.181 1.00 37.50 99 THR A C 1
ATOM 852 O O . THR A 1 99 ? 13.673 11.763 15.128 1.00 37.50 99 THR A O 1
#

Secondary structure (DSSP, 8-state):
--HHHHHHHHHH-HHHHHHHHTSTTGGGGHHHHHHTTGGG--HHHHHHHHHIIIIIIIITT--SS-HHHHHHHHHHTS-HHHHHHHHHSTTTTT-S---

Foldseek 3Di:
DDPVVLLVCCQVPVLVSLVVCVDPPNVVCSVVSCVSCQVPQDLVSLLVVLCCLVPVPVVVPPPRDPSVVVSVVSVVPHDVVSLVSQCVPPVNVCVPPDD

Sequence (99 aa):
MSAGHREALLKRFPLKVLRTYLLWPNQRFFMDAVNKVWDRLPGNHFACLLHIIICQKIVELWKDFHYVNLLRQLWHRSPDHLKTICRRDRHFRNIDGNT